Protein AF-A0A1M3MU12-F1 (afdb_monomer_lite)

Foldseek 3Di:
DVVLLVLLVLLLLLLVLLLCVLPPPDPDDDDPVSVVSVVCNVVSLVVNQVLLPDDDDDDPLQNQLSPLSSVLSVLLVVLVVQLVVCPPPDSVSNNVSSVSSVVSSVVSVVCSVSND

pLDDT: mean 92.7, std 4.64, range [74.19, 97.62]

Structure (mmCIF, N/CA/C/O backbone):
data_AF-A0A1M3MU12-F1
#
_entry.id   AF-A0A1M3MU12-F1
#
loop_
_atom_site.group_PDB
_atom_site.id
_atom_site.type_symbol
_atom_site.label_atom_id
_atom_site.label_alt_id
_atom_site.label_comp_id
_atom_site.label_asym_id
_atom_site.label_entity_id
_atom_site.label_seq_id
_atom_site.pdbx_PDB_ins_code
_atom_site.Cartn_x
_atom_site.Cartn_y
_atom_site.Cartn_z
_atom_site.occupancy
_atom_site.B_iso_or_equiv
_atom_site.auth_seq_id
_atom_site.auth_comp_id
_atom_site.auth_asym_id
_atom_site.auth_atom_id
_atom_site.pdbx_PDB_model_num
ATOM 1 N N . MET A 1 1 ? 10.299 -7.559 -12.974 1.00 79.62 1 MET A N 1
ATOM 2 C CA . MET A 1 1 ? 9.293 -6.499 -13.199 1.00 79.62 1 MET A CA 1
ATOM 3 C C . MET A 1 1 ? 7.876 -6.961 -12.859 1.00 79.62 1 MET A C 1
ATOM 5 O O . MET A 1 1 ? 7.361 -6.483 -11.862 1.00 79.62 1 MET A O 1
ATOM 9 N N . ALA A 1 2 ? 7.276 -7.921 -13.580 1.00 88.19 2 ALA A N 1
ATOM 10 C CA . ALA A 1 2 ? 5.889 -8.363 -13.333 1.00 88.19 2 ALA A CA 1
ATOM 11 C C . ALA A 1 2 ? 5.613 -8.842 -11.891 1.00 88.19 2 ALA A C 1
ATOM 13 O O . ALA A 1 2 ? 4.583 -8.506 -11.316 1.00 88.19 2 ALA A O 1
ATOM 14 N N . ALA A 1 3 ? 6.555 -9.575 -11.284 1.00 92.62 3 ALA A N 1
ATOM 15 C CA . ALA A 1 3 ? 6.436 -10.024 -9.896 1.00 92.62 3 ALA A CA 1
ATOM 16 C C . ALA A 1 3 ? 6.405 -8.856 -8.896 1.00 92.62 3 ALA A C 1
ATOM 18 O O . ALA A 1 3 ? 5.516 -8.809 -8.052 1.00 92.62 3 ALA A O 1
ATOM 19 N N . PHE A 1 4 ? 7.326 -7.891 -9.023 1.00 94.62 4 PHE A N 1
ATOM 20 C CA . PHE A 1 4 ? 7.342 -6.719 -8.145 1.00 94.62 4 PHE A CA 1
ATOM 21 C C . PHE A 1 4 ? 6.079 -5.877 -8.344 1.00 94.62 4 PHE A C 1
ATOM 23 O O . PHE A 1 4 ? 5.424 -5.531 -7.369 1.00 94.62 4 PHE A O 1
ATOM 30 N N . ARG A 1 5 ? 5.654 -5.657 -9.593 1.00 94.56 5 ARG A N 1
ATOM 31 C CA . ARG A 1 5 ? 4.402 -4.945 -9.870 1.00 94.56 5 ARG A CA 1
ATOM 32 C C . ARG A 1 5 ? 3.216 -5.586 -9.168 1.00 94.56 5 ARG A C 1
ATOM 34 O O . ARG A 1 5 ? 2.480 -4.891 -8.489 1.00 94.56 5 ARG A O 1
ATOM 41 N N . LYS A 1 6 ? 3.060 -6.906 -9.295 1.00 95.50 6 LYS A N 1
ATOM 42 C CA . LYS A 1 6 ? 1.980 -7.640 -8.630 1.00 95.50 6 LYS A CA 1
ATOM 43 C C . LYS A 1 6 ? 2.010 -7.422 -7.116 1.00 95.50 6 LYS A C 1
ATOM 45 O O . LYS A 1 6 ? 0.977 -7.132 -6.528 1.00 95.50 6 LYS A O 1
ATOM 50 N N . VAL A 1 7 ? 3.189 -7.530 -6.504 1.00 96.44 7 VAL A N 1
ATOM 51 C CA . VAL A 1 7 ? 3.363 -7.320 -5.059 1.00 96.44 7 VAL A CA 1
ATOM 52 C C . VAL A 1 7 ? 3.040 -5.881 -4.652 1.00 96.44 7 VAL A C 1
ATOM 54 O O . VAL A 1 7 ? 2.357 -5.680 -3.653 1.00 96.44 7 VAL A O 1
ATOM 57 N N . LEU A 1 8 ? 3.475 -4.888 -5.430 1.00 96.25 8 LEU A N 1
ATOM 58 C CA . LEU A 1 8 ? 3.176 -3.481 -5.174 1.00 96.25 8 LEU A CA 1
ATOM 59 C C . LEU A 1 8 ? 1.679 -3.180 -5.330 1.00 96.25 8 LEU A C 1
ATOM 61 O O . LEU A 1 8 ? 1.112 -2.493 -4.489 1.00 96.25 8 LEU A O 1
ATOM 65 N N . THR A 1 9 ? 1.014 -3.737 -6.344 1.00 96.31 9 THR A N 1
ATOM 66 C CA . THR A 1 9 ? -0.445 -3.630 -6.496 1.00 96.31 9 THR A CA 1
ATOM 67 C C . THR A 1 9 ? -1.169 -4.224 -5.288 1.00 96.31 9 THR A C 1
ATOM 69 O O . THR A 1 9 ? -2.036 -3.565 -4.725 1.00 96.31 9 THR A O 1
ATOM 72 N N . SER A 1 10 ? -0.771 -5.412 -4.825 1.00 96.81 10 SER A N 1
ATOM 73 C CA . SER A 1 10 ? -1.362 -6.023 -3.626 1.00 96.81 10 SER A CA 1
ATOM 74 C C . SER A 1 10 ? -1.105 -5.212 -2.350 1.00 96.81 10 SER A C 1
ATOM 76 O O . SER A 1 10 ? -1.974 -5.144 -1.484 1.00 96.81 10 SER A O 1
ATOM 78 N N . LEU A 1 11 ? 0.055 -4.556 -2.230 1.00 97.56 11 LEU A N 1
ATOM 79 C CA . LEU A 1 11 ? 0.320 -3.619 -1.135 1.00 97.56 11 LEU A CA 1
ATOM 80 C C . LEU A 1 11 ? -0.633 -2.417 -1.185 1.00 97.56 11 LEU A C 1
ATOM 82 O O . LEU A 1 11 ? -1.238 -2.084 -0.168 1.00 97.56 11 LEU A O 1
ATOM 86 N N . VAL A 1 12 ? -0.790 -1.796 -2.357 1.00 97.12 12 VAL A N 1
ATOM 87 C CA . VAL A 1 12 ? -1.711 -0.666 -2.562 1.00 97.12 12 VAL A CA 1
ATOM 88 C C . VAL A 1 12 ? -3.146 -1.057 -2.196 1.00 97.12 12 VAL A C 1
ATOM 90 O O . VAL A 1 12 ? -3.809 -0.319 -1.474 1.00 97.12 12 VAL A O 1
ATOM 93 N N . GLU A 1 13 ? -3.610 -2.229 -2.632 1.00 96.44 13 GLU A N 1
ATOM 94 C CA . GLU A 1 13 ? -4.944 -2.750 -2.301 1.00 96.44 13 GLU A CA 1
ATOM 95 C C . GLU A 1 13 ? -5.131 -2.973 -0.794 1.00 96.44 13 GLU A C 1
ATOM 97 O O . GLU A 1 13 ? -6.174 -2.623 -0.241 1.00 96.44 13 GLU A O 1
ATOM 102 N N . SER A 1 14 ? -4.129 -3.529 -0.108 1.00 97.25 14 SER A N 1
ATOM 103 C CA . SER A 1 14 ? -4.188 -3.723 1.344 1.00 97.25 14 SER A CA 1
ATOM 104 C C . SER A 1 14 ? -4.185 -2.411 2.121 1.00 97.25 14 SER A C 1
ATOM 106 O O . SER A 1 14 ? -4.910 -2.303 3.106 1.00 97.25 14 SER A O 1
ATOM 108 N N . LEU A 1 15 ? -3.403 -1.417 1.691 1.00 97.06 15 LEU A N 1
ATOM 109 C CA . LEU A 1 15 ? -3.376 -0.095 2.322 1.00 97.06 15 LEU A CA 1
ATOM 110 C C . LEU A 1 15 ? -4.706 0.643 2.143 1.00 97.06 15 LEU A C 1
ATOM 112 O O . LEU A 1 15 ? -5.250 1.162 3.117 1.00 97.06 15 LEU A O 1
ATOM 116 N N . ASP A 1 16 ? -5.264 0.619 0.931 1.00 95.94 16 ASP A N 1
ATOM 117 C CA . ASP A 1 16 ? -6.588 1.175 0.625 1.00 95.94 16 ASP A CA 1
ATOM 118 C C . ASP A 1 16 ? -7.668 0.509 1.494 1.00 95.94 16 ASP A C 1
ATOM 120 O O . ASP A 1 16 ? -8.485 1.184 2.126 1.00 95.94 16 ASP A O 1
ATOM 124 N N . ALA A 1 17 ? -7.606 -0.820 1.634 1.00 95.88 17 ALA A N 1
ATOM 125 C CA . ALA A 1 17 ? -8.495 -1.561 2.519 1.00 95.88 17 ALA A CA 1
ATOM 126 C C . ALA A 1 17 ? -8.348 -1.1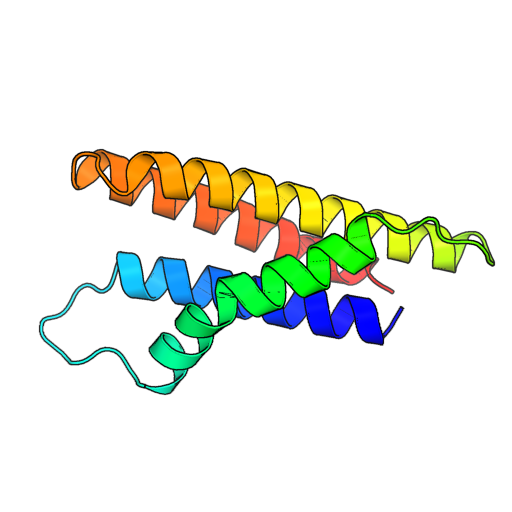49 3.992 1.00 95.88 17 ALA A C 1
ATOM 128 O O . ALA A 1 17 ? -9.355 -0.964 4.675 1.00 95.88 17 ALA A O 1
ATOM 129 N N . THR A 1 18 ? -7.119 -0.961 4.482 1.00 94.88 18 THR A N 1
ATOM 130 C CA . THR A 1 18 ? -6.858 -0.498 5.853 1.00 94.88 18 THR A CA 1
ATOM 131 C C . THR A 1 18 ? -7.438 0.889 6.113 1.00 94.88 18 THR A C 1
ATOM 133 O O . THR A 1 18 ? -8.087 1.077 7.141 1.00 94.88 18 THR A O 1
ATOM 136 N N . VAL A 1 19 ? -7.272 1.840 5.188 1.00 94.19 19 VAL A N 1
ATOM 137 C CA . VAL A 1 19 ? -7.856 3.187 5.316 1.00 94.19 19 VAL A CA 1
ATOM 138 C C . VAL A 1 19 ? -9.385 3.120 5.344 1.00 94.19 19 VAL A C 1
ATOM 140 O O . VAL A 1 19 ? -10.019 3.766 6.180 1.00 94.19 19 VAL A O 1
ATOM 143 N N . ARG A 1 20 ? -9.994 2.302 4.476 1.00 92.88 20 ARG A N 1
ATOM 144 C CA . ARG A 1 20 ? -11.456 2.128 4.430 1.00 92.88 20 ARG A CA 1
ATOM 145 C C . ARG A 1 20 ? -12.022 1.481 5.690 1.00 92.88 20 ARG A C 1
ATOM 147 O O . ARG A 1 20 ? -13.069 1.912 6.159 1.00 92.88 20 ARG A O 1
ATOM 154 N N . VAL A 1 21 ? -11.333 0.481 6.242 1.00 91.31 21 VAL A N 1
ATOM 155 C CA . VAL A 1 21 ? -11.686 -0.156 7.523 1.00 91.31 21 VAL A CA 1
ATOM 156 C C . VAL A 1 21 ? -11.597 0.859 8.663 1.00 91.31 21 VAL A C 1
ATOM 158 O O . VAL A 1 21 ? -12.527 0.975 9.453 1.00 91.31 21 VAL A O 1
ATOM 161 N N . ALA A 1 22 ? -10.513 1.637 8.724 1.00 88.38 22 ALA A N 1
ATOM 162 C CA . ALA A 1 22 ? -10.304 2.633 9.775 1.00 88.38 22 ALA A CA 1
ATOM 163 C C . ALA A 1 22 ? -11.350 3.759 9.757 1.00 88.38 22 ALA A C 1
ATOM 165 O O . ALA A 1 22 ? -11.681 4.321 10.798 1.00 88.38 22 ALA A O 1
ATOM 166 N N . ARG A 1 23 ? -11.877 4.086 8.572 1.00 88.44 23 ARG A N 1
ATOM 167 C CA . ARG A 1 23 ? -12.870 5.148 8.358 1.00 88.44 23 ARG A CA 1
ATOM 168 C C . ARG A 1 23 ? -14.292 4.615 8.166 1.00 88.44 23 ARG A C 1
ATOM 170 O O . ARG A 1 23 ? -15.140 5.350 7.659 1.00 88.44 23 ARG A O 1
ATOM 177 N N . TRP A 1 24 ? -14.555 3.355 8.515 1.00 90.12 24 TRP A N 1
ATOM 178 C CA . TRP A 1 24 ? -15.841 2.713 8.251 1.00 90.12 24 TRP A CA 1
ATOM 179 C C . TRP A 1 24 ? -16.991 3.472 8.945 1.00 90.12 24 TRP A C 1
ATOM 181 O O . TRP A 1 24 ? -16.999 3.574 10.172 1.00 90.12 24 TRP A O 1
ATOM 191 N N . PRO A 1 25 ? -17.958 4.037 8.194 1.00 80.25 25 PRO A N 1
ATOM 192 C CA . PRO A 1 25 ? -18.889 5.031 8.733 1.00 80.25 25 PRO A CA 1
ATOM 193 C C . PRO A 1 25 ? -20.152 4.435 9.378 1.00 80.25 25 PRO A C 1
ATOM 195 O O . PRO A 1 25 ? -21.026 5.191 9.798 1.00 80.25 25 PRO A O 1
ATOM 198 N N . GLY A 1 26 ? -20.300 3.106 9.410 1.00 79.31 26 GLY A N 1
ATOM 199 C CA . GLY A 1 26 ? -21.573 2.453 9.714 1.00 79.31 26 GLY A CA 1
ATOM 200 C C . GLY A 1 26 ? -21.513 1.413 10.837 1.00 79.31 26 GLY A C 1
ATOM 201 O O . GLY A 1 26 ? -20.451 0.863 11.116 1.00 79.31 26 GLY A O 1
ATOM 202 N N . PRO A 1 27 ? -22.670 1.089 11.446 1.00 78.06 27 PRO A N 1
ATOM 203 C CA . PRO A 1 27 ? -22.809 -0.029 12.383 1.00 78.06 27 PRO A CA 1
ATOM 204 C C . PRO A 1 27 ? -22.818 -1.397 11.677 1.00 78.06 27 PRO A C 1
ATOM 206 O O . PRO A 1 27 ? -22.861 -2.435 12.335 1.00 78.06 27 PRO A O 1
ATOM 209 N N . GLU A 1 28 ? -22.841 -1.404 10.342 1.00 86.56 28 GLU A N 1
ATOM 210 C CA . GLU A 1 28 ? -22.805 -2.608 9.521 1.00 86.56 28 GLU A CA 1
ATOM 211 C C . GLU A 1 28 ? -21.454 -3.311 9.634 1.00 86.56 28 GLU A C 1
ATOM 213 O O . GLU A 1 28 ? -20.407 -2.666 9.735 1.00 86.56 28 GLU A O 1
ATOM 218 N N . ALA A 1 29 ? -21.482 -4.643 9.566 1.00 87.06 29 ALA A N 1
ATOM 219 C CA . ALA A 1 29 ? -20.266 -5.438 9.525 1.00 87.06 29 ALA A CA 1
ATOM 220 C C . ALA A 1 29 ? -19.413 -5.044 8.312 1.00 87.06 29 ALA A C 1
ATOM 222 O O . ALA A 1 29 ? -19.920 -4.881 7.199 1.00 87.06 29 ALA A O 1
ATOM 223 N N . ILE A 1 30 ? -18.107 -4.919 8.531 1.00 89.69 30 ILE A N 1
ATOM 224 C CA . ILE A 1 30 ? -17.163 -4.626 7.460 1.00 89.69 30 ILE A CA 1
ATOM 225 C C . ILE A 1 30 ? -17.150 -5.825 6.494 1.00 89.69 30 ILE A C 1
ATOM 227 O O . ILE A 1 30 ? -17.118 -6.975 6.938 1.00 89.69 30 ILE A O 1
ATOM 231 N N . PRO A 1 31 ? -17.192 -5.609 5.166 1.00 90.75 31 PRO A N 1
ATOM 232 C CA . PRO A 1 31 ? -17.180 -6.707 4.211 1.00 90.75 31 PRO A CA 1
ATOM 233 C C . PRO A 1 31 ? -15.943 -7.595 4.388 1.00 90.75 31 PRO A C 1
ATOM 235 O O . PRO A 1 31 ? -14.815 -7.108 4.327 1.00 90.75 31 PRO A O 1
ATOM 238 N N . ALA A 1 32 ? -16.145 -8.912 4.497 1.00 90.44 32 ALA A N 1
ATOM 239 C CA . ALA A 1 32 ? -15.056 -9.875 4.678 1.00 90.44 32 ALA A CA 1
ATOM 240 C C . ALA A 1 32 ? -13.907 -9.740 3.649 1.00 90.44 32 ALA A C 1
ATOM 242 O O . ALA A 1 32 ? -12.748 -9.868 4.040 1.00 90.44 32 ALA A O 1
ATOM 243 N N . PRO A 1 33 ? -14.145 -9.443 2.351 1.00 91.19 33 PRO A N 1
ATOM 244 C CA . PRO A 1 33 ? -13.048 -9.188 1.414 1.00 91.19 33 PRO A CA 1
ATOM 245 C C . PRO A 1 33 ? -12.177 -7.986 1.802 1.00 91.19 33 PRO A C 1
ATOM 247 O O . PRO A 1 33 ? -10.963 -8.034 1.622 1.00 91.19 33 PRO A O 1
ATOM 250 N N . LEU A 1 34 ? -12.781 -6.929 2.350 1.00 91.44 34 LEU A N 1
ATOM 251 C CA . LEU A 1 34 ? -12.079 -5.719 2.771 1.00 91.44 34 LEU A CA 1
ATOM 252 C C . LEU A 1 34 ? -11.233 -5.990 4.020 1.00 91.44 34 LEU A C 1
ATOM 254 O O . LEU A 1 34 ? -10.047 -5.664 4.041 1.00 91.44 34 LEU A O 1
ATOM 258 N N . GLU A 1 35 ? -11.813 -6.663 5.016 1.00 92.31 35 GLU A N 1
ATOM 259 C CA . GLU A 1 35 ? -11.088 -7.098 6.216 1.00 92.31 35 GLU A CA 1
ATOM 260 C C . GLU A 1 35 ? -9.918 -8.023 5.867 1.00 92.31 35 GLU A C 1
ATOM 262 O O . GLU A 1 35 ? -8.802 -7.816 6.340 1.00 92.31 35 GLU A O 1
ATOM 267 N N . ASN A 1 36 ? -10.137 -9.000 4.981 1.00 92.94 36 ASN A N 1
ATOM 268 C CA . ASN A 1 36 ? -9.094 -9.925 4.539 1.00 92.94 36 ASN A CA 1
ATOM 269 C C . ASN A 1 36 ? -7.942 -9.206 3.823 1.00 92.94 36 ASN A C 1
ATOM 271 O O . ASN A 1 36 ? -6.778 -9.559 4.023 1.00 92.94 36 ASN A O 1
ATOM 275 N N . SER A 1 37 ? -8.245 -8.206 2.992 1.00 93.12 37 SER A N 1
ATOM 276 C CA . SER A 1 37 ? -7.218 -7.400 2.325 1.00 93.12 37 SER A CA 1
ATOM 277 C C . SER 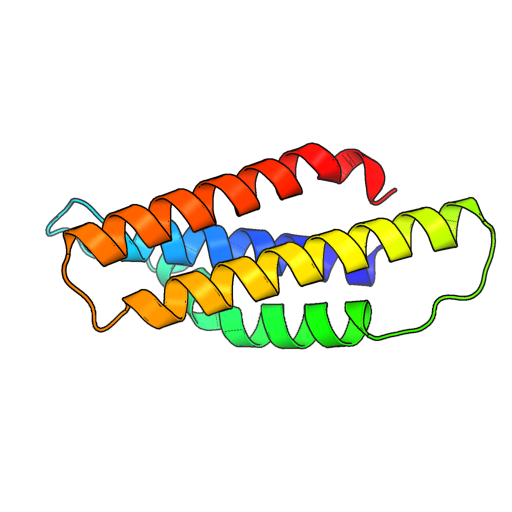A 1 37 ? -6.430 -6.550 3.320 1.00 93.12 37 SER A C 1
ATOM 279 O O . SER A 1 37 ? -5.200 -6.527 3.243 1.00 93.12 37 SER A O 1
ATOM 281 N N . ALA A 1 38 ? -7.098 -5.918 4.288 1.00 94.25 38 ALA A N 1
ATOM 282 C CA . ALA A 1 38 ? -6.433 -5.157 5.347 1.00 94.25 38 ALA A CA 1
ATOM 283 C C . ALA A 1 38 ? -5.564 -6.060 6.245 1.00 94.25 38 ALA A C 1
ATOM 285 O O . ALA A 1 38 ? -4.441 -5.696 6.594 1.00 94.25 38 ALA A O 1
ATOM 286 N N . ALA A 1 39 ? -6.028 -7.273 6.561 1.00 94.94 39 ALA A N 1
ATOM 287 C CA . ALA A 1 39 ? -5.297 -8.238 7.383 1.00 94.94 39 ALA A CA 1
ATOM 288 C C . ALA A 1 39 ? -3.970 -8.696 6.747 1.00 94.94 39 ALA A C 1
ATOM 290 O O . ALA A 1 39 ? -3.013 -9.002 7.458 1.00 94.94 39 ALA A O 1
ATOM 291 N N . LYS A 1 40 ? -3.881 -8.701 5.410 1.00 96.06 40 LYS A N 1
ATOM 292 C CA . LYS A 1 40 ? -2.664 -9.065 4.660 1.00 96.06 40 LYS A CA 1
ATOM 293 C C . LYS A 1 40 ? -1.652 -7.931 4.516 1.00 96.06 40 LYS A C 1
ATOM 295 O O . LYS A 1 40 ? -0.584 -8.143 3.940 1.00 96.06 40 LYS A O 1
ATOM 300 N N . LEU A 1 41 ? -1.940 -6.742 5.048 1.00 96.19 41 LEU A N 1
ATOM 301 C CA . LEU A 1 41 ? -1.103 -5.562 4.849 1.00 96.19 41 LEU A CA 1
ATOM 302 C C . LEU A 1 41 ? 0.367 -5.800 5.215 1.00 96.19 41 LEU A C 1
ATOM 304 O O . LEU A 1 41 ? 1.250 -5.519 4.409 1.00 96.19 41 LEU A O 1
ATOM 308 N N . LEU A 1 42 ? 0.647 -6.355 6.396 1.00 95.94 42 LEU A N 1
ATOM 309 C CA . LEU A 1 42 ? 2.029 -6.569 6.840 1.00 95.94 42 LEU A CA 1
ATOM 310 C C . LEU A 1 42 ? 2.777 -7.590 5.967 1.00 95.94 42 LEU A C 1
ATOM 312 O O . LEU A 1 42 ? 3.980 -7.447 5.745 1.00 95.94 42 LEU A O 1
ATOM 316 N N . GLU A 1 43 ? 2.075 -8.592 5.434 1.00 96.94 43 GLU A N 1
ATOM 317 C CA . GLU A 1 43 ? 2.644 -9.576 4.508 1.00 96.94 43 GLU A CA 1
ATOM 318 C C . GLU A 1 43 ? 3.014 -8.926 3.168 1.00 96.94 43 GLU A C 1
ATOM 320 O O . GLU A 1 43 ? 4.133 -9.108 2.667 1.00 96.94 43 GLU A O 1
ATOM 325 N N . HIS A 1 44 ? 2.097 -8.142 2.596 1.00 97.50 44 HIS A N 1
ATOM 326 C CA . HIS A 1 44 ? 2.331 -7.434 1.340 1.00 97.50 44 HIS A CA 1
ATOM 327 C C . HIS A 1 44 ? 3.418 -6.366 1.491 1.00 97.50 44 HIS A C 1
ATOM 329 O O . HIS A 1 44 ? 4.302 -6.284 0.638 1.00 97.50 44 HIS A O 1
ATOM 335 N N . LEU A 1 45 ? 3.424 -5.624 2.602 1.00 96.56 45 LEU A N 1
ATOM 336 C CA . LEU A 1 45 ? 4.441 -4.620 2.913 1.00 96.56 45 LEU A CA 1
ATOM 337 C C . LEU A 1 45 ? 5.822 -5.259 3.068 1.00 96.56 45 LEU A C 1
ATOM 339 O O . LEU A 1 45 ? 6.780 -4.831 2.428 1.00 96.56 45 LEU A O 1
ATOM 343 N N . GLY A 1 46 ? 5.926 -6.347 3.838 1.00 96.81 46 GLY A N 1
ATOM 344 C CA . GLY A 1 46 ? 7.177 -7.091 3.978 1.00 96.81 46 GLY A CA 1
ATOM 345 C C . GLY A 1 46 ? 7.679 -7.647 2.643 1.00 96.81 46 GLY A C 1
ATOM 346 O O . GLY A 1 46 ? 8.877 -7.614 2.363 1.00 96.81 46 GLY A O 1
ATOM 347 N N . SER A 1 47 ? 6.773 -8.128 1.791 1.00 96.75 47 SER A N 1
ATOM 348 C CA . SER A 1 47 ? 7.115 -8.617 0.453 1.00 96.75 47 SER A CA 1
ATOM 349 C C . SER A 1 47 ? 7.599 -7.501 -0.468 1.00 96.75 47 SER A C 1
ATOM 351 O O . SER A 1 47 ? 8.638 -7.661 -1.107 1.00 96.75 47 SER A O 1
ATOM 353 N N . ALA A 1 48 ? 6.899 -6.367 -0.504 1.00 96.25 48 ALA A N 1
ATOM 354 C CA . ALA A 1 48 ? 7.277 -5.209 -1.304 1.00 96.25 48 ALA A CA 1
ATOM 355 C C . ALA A 1 48 ? 8.616 -4.623 -0.838 1.00 96.25 48 ALA A C 1
ATOM 357 O O . ALA A 1 48 ? 9.486 -4.372 -1.667 1.00 96.25 48 ALA A O 1
ATOM 358 N N . ASN A 1 49 ? 8.831 -4.494 0.475 1.00 96.62 49 ASN A N 1
ATOM 359 C CA . ASN A 1 49 ? 10.079 -3.984 1.044 1.00 96.62 49 ASN A CA 1
ATOM 360 C C . ASN A 1 49 ? 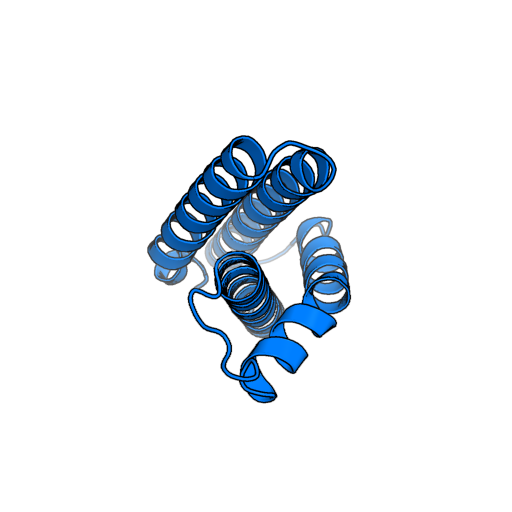11.288 -4.862 0.691 1.00 96.62 49 ASN A C 1
ATOM 362 O O . ASN A 1 49 ? 12.361 -4.331 0.409 1.00 96.62 49 ASN A O 1
ATOM 366 N N . ARG A 1 50 ? 11.125 -6.193 0.620 1.00 96.69 50 ARG A N 1
ATOM 367 C CA . ARG A 1 50 ? 12.193 -7.090 0.137 1.00 96.69 50 ARG A CA 1
ATOM 368 C C . ARG A 1 50 ? 12.575 -6.804 -1.314 1.00 96.69 50 ARG A C 1
ATOM 370 O O . ARG A 1 50 ? 13.761 -6.757 -1.616 1.00 96.69 50 ARG A O 1
ATOM 377 N N . PHE A 1 51 ? 11.598 -6.570 -2.192 1.00 95.06 51 PHE A N 1
ATOM 378 C CA . PHE A 1 51 ? 11.884 -6.123 -3.558 1.00 95.06 51 PHE A CA 1
ATOM 379 C C . PHE A 1 51 ? 12.512 -4.720 -3.561 1.00 95.06 51 PHE A C 1
ATOM 381 O O . PHE A 1 51 ? 13.496 -4.481 -4.254 1.00 95.06 51 PHE A O 1
ATOM 388 N N . ALA A 1 52 ? 11.996 -3.780 -2.773 1.00 95.19 52 ALA A N 1
ATOM 389 C CA . ALA A 1 52 ? 12.472 -2.398 -2.772 1.00 95.19 52 ALA A CA 1
ATOM 390 C C . ALA A 1 52 ? 13.910 -2.228 -2.244 1.00 95.19 52 ALA A C 1
ATOM 392 O O . ALA A 1 52 ? 14.571 -1.239 -2.576 1.00 95.19 52 ALA A O 1
ATOM 393 N N . ALA A 1 53 ? 14.379 -3.170 -1.421 1.00 93.50 53 ALA A N 1
ATOM 394 C CA . ALA A 1 53 ? 15.736 -3.213 -0.882 1.00 93.50 53 ALA A CA 1
ATOM 395 C C . ALA A 1 53 ? 16.769 -3.818 -1.849 1.00 93.50 53 ALA A C 1
ATOM 397 O O . ALA A 1 53 ? 17.970 -3.666 -1.620 1.00 93.50 53 ALA A O 1
ATOM 398 N N . ASP A 1 54 ? 16.325 -4.501 -2.905 1.00 92.50 54 ASP A N 1
ATOM 399 C CA . ASP A 1 54 ? 17.215 -5.188 -3.837 1.00 92.50 54 ASP A CA 1
ATOM 400 C C . ASP A 1 54 ? 17.910 -4.217 -4.809 1.00 92.50 54 ASP A C 1
ATOM 402 O O . ASP A 1 54 ? 17.426 -3.114 -5.098 1.00 92.50 54 ASP A O 1
ATOM 406 N N . ARG A 1 55 ? 19.061 -4.637 -5.345 1.00 90.44 55 ARG A N 1
ATOM 407 C CA . ARG A 1 55 ? 19.808 -3.892 -6.363 1.00 90.44 55 ARG A CA 1
ATOM 408 C C . ARG A 1 55 ? 19.577 -4.512 -7.734 1.00 90.44 55 ARG A C 1
ATOM 410 O O . ARG A 1 55 ? 20.076 -5.586 -8.050 1.00 90.44 55 ARG A O 1
ATOM 417 N N . TYR A 1 56 ? 18.900 -3.767 -8.597 1.00 90.75 56 TYR A N 1
ATOM 418 C CA . TYR A 1 56 ? 18.565 -4.233 -9.937 1.00 90.75 56 TYR A CA 1
ATOM 419 C C . TYR A 1 56 ? 19.699 -4.022 -10.943 1.00 90.75 56 TYR A C 1
ATOM 421 O O . TYR A 1 56 ? 20.304 -2.952 -11.013 1.00 90.75 56 TYR A O 1
ATOM 429 N N . LEU A 1 57 ? 19.946 -5.047 -11.760 1.00 90.31 57 LEU A N 1
ATOM 430 C CA . LEU A 1 57 ? 20.864 -5.033 -12.899 1.00 90.31 57 LEU A CA 1
ATOM 431 C C . LEU A 1 57 ? 20.086 -5.406 -14.167 1.00 90.31 57 LEU A C 1
ATOM 433 O O . LEU A 1 57 ? 19.177 -6.234 -14.116 1.00 90.31 57 LEU A O 1
ATOM 437 N N . GLY A 1 58 ? 20.430 -4.807 -15.306 1.00 90.19 58 GLY A N 1
ATOM 438 C CA . GLY A 1 58 ? 19.763 -5.086 -16.577 1.00 90.19 58 GLY A CA 1
ATOM 439 C C . GLY A 1 58 ? 19.784 -3.896 -17.528 1.00 90.19 58 GLY A C 1
ATOM 440 O O . GLY A 1 58 ? 20.591 -2.979 -17.375 1.00 90.19 58 GLY A O 1
ATOM 441 N N . SER A 1 59 ? 18.887 -3.910 -18.516 1.00 92.31 59 SER A N 1
ATOM 442 C CA . SER A 1 59 ? 18.747 -2.794 -19.450 1.00 92.31 59 SER A CA 1
ATOM 443 C C . SER A 1 59 ? 18.243 -1.530 -18.733 1.00 92.31 59 SER A C 1
ATOM 445 O O . SER A 1 59 ? 17.437 -1.640 -17.800 1.00 92.31 59 SER A O 1
ATOM 447 N N . PRO A 1 60 ? 18.662 -0.323 -19.165 1.00 92.69 60 PRO A N 1
ATOM 448 C CA . PRO A 1 60 ? 18.266 0.922 -18.507 1.00 92.69 60 PRO A CA 1
ATOM 449 C C . PRO A 1 60 ? 16.747 1.089 -18.308 1.00 92.69 60 PRO A C 1
ATOM 451 O O . PRO A 1 60 ? 16.352 1.414 -17.189 1.00 92.69 60 PRO A O 1
ATOM 454 N N . PRO A 1 61 ? 15.871 0.785 -19.292 1.00 90.69 61 PRO A N 1
ATOM 455 C CA . PRO A 1 61 ? 14.423 0.916 -19.103 1.00 90.69 61 PRO A CA 1
ATOM 456 C C . PRO A 1 61 ? 13.869 0.002 -18.004 1.00 90.69 61 PRO A C 1
ATOM 458 O O . PRO A 1 61 ? 13.001 0.403 -17.231 1.00 90.69 61 PRO A O 1
ATOM 461 N N . VAL A 1 62 ? 14.397 -1.222 -17.893 1.00 90.50 62 VAL A N 1
ATOM 462 C CA . VAL A 1 62 ? 13.972 -2.176 -16.861 1.00 90.50 62 VAL A CA 1
ATOM 463 C C . VAL A 1 62 ? 14.409 -1.690 -15.484 1.00 90.50 62 VAL A C 1
ATOM 465 O O . VAL A 1 62 ? 13.597 -1.680 -14.562 1.00 90.50 62 VAL A O 1
ATOM 468 N N . VAL A 1 63 ? 15.660 -1.244 -15.346 1.00 93.44 63 VAL A N 1
ATOM 469 C CA . VAL A 1 63 ? 16.179 -0.707 -14.079 1.00 93.44 63 VAL A CA 1
ATOM 470 C C . VAL A 1 63 ? 15.389 0.531 -13.643 1.00 93.44 63 VAL A C 1
ATOM 472 O O . VAL A 1 63 ? 15.047 0.641 -12.468 1.00 93.44 63 VAL A O 1
ATOM 475 N N . MET A 1 64 ? 15.022 1.419 -14.573 1.00 92.81 64 MET A N 1
ATOM 476 C CA . MET A 1 64 ? 14.171 2.580 -14.279 1.00 92.81 64 MET A CA 1
ATOM 477 C C . MET A 1 64 ? 12.804 2.174 -13.712 1.00 92.81 64 MET A C 1
ATOM 479 O O . MET A 1 64 ? 12.409 2.703 -12.676 1.00 92.81 64 MET A O 1
ATOM 483 N N . CYS A 1 65 ? 12.120 1.200 -14.324 1.00 93.31 65 CYS A N 1
ATOM 484 C CA . CYS A 1 65 ? 10.827 0.711 -13.825 1.00 93.31 65 CYS A CA 1
ATOM 485 C C . CYS A 1 65 ? 10.951 0.106 -12.419 1.00 93.31 65 CYS A C 1
ATOM 487 O O . CYS A 1 65 ? 10.118 0.357 -11.549 1.00 93.31 65 CYS A O 1
ATOM 489 N N . MET A 1 66 ? 11.999 -0.692 -12.179 1.00 94.75 66 MET A N 1
ATOM 490 C CA . MET A 1 66 ? 12.220 -1.308 -10.867 1.00 94.75 66 MET A CA 1
ATOM 491 C C . MET A 1 66 ? 12.533 -0.254 -9.798 1.00 94.75 66 MET A C 1
ATOM 493 O O . MET A 1 66 ? 11.976 -0.319 -8.707 1.00 94.75 66 MET A O 1
ATOM 497 N N . ASN A 1 67 ? 13.340 0.760 -10.125 1.00 94.69 67 ASN A N 1
ATOM 498 C CA . ASN A 1 67 ? 13.622 1.875 -9.221 1.00 94.69 67 ASN A CA 1
ATOM 499 C C . ASN A 1 67 ? 12.371 2.711 -8.915 1.00 94.69 67 ASN A C 1
ATOM 501 O O . ASN A 1 67 ? 12.194 3.122 -7.770 1.00 94.69 67 ASN A O 1
ATOM 505 N N . ALA A 1 68 ? 11.491 2.924 -9.900 1.00 95.00 68 ALA A N 1
ATOM 506 C CA . ALA A 1 68 ? 10.215 3.608 -9.695 1.00 95.00 68 ALA A CA 1
ATOM 507 C C . ALA A 1 68 ? 9.315 2.835 -8.713 1.00 95.00 68 ALA A C 1
ATOM 509 O O . ALA A 1 68 ? 8.806 3.416 -7.756 1.00 95.00 68 ALA A O 1
ATOM 510 N N . MET A 1 69 ? 9.195 1.512 -8.877 1.00 96.38 69 MET A N 1
ATOM 511 C CA . MET A 1 69 ? 8.449 0.658 -7.939 1.00 96.38 69 MET A CA 1
ATOM 512 C C . MET A 1 69 ? 9.092 0.613 -6.541 1.00 96.38 69 MET A C 1
ATOM 514 O O . MET A 1 69 ? 8.379 0.622 -5.534 1.00 96.38 69 MET A O 1
ATOM 518 N N . SER A 1 70 ? 10.428 0.622 -6.446 1.00 96.75 70 SER A N 1
ATOM 519 C CA . SER A 1 70 ? 11.135 0.728 -5.161 1.00 96.75 70 SER A CA 1
ATOM 520 C C . SER A 1 70 ? 10.857 2.054 -4.459 1.00 96.75 70 SER A C 1
ATOM 522 O O . SER A 1 70 ? 10.657 2.067 -3.246 1.00 96.75 70 SER A O 1
ATOM 524 N N . ALA A 1 71 ? 10.843 3.165 -5.198 1.00 96.38 71 ALA A N 1
ATOM 525 C CA . ALA A 1 71 ? 10.523 4.479 -4.649 1.00 96.38 71 ALA A CA 1
ATOM 526 C C . ALA A 1 71 ? 9.072 4.532 -4.150 1.00 96.38 71 ALA A C 1
ATOM 528 O O . ALA A 1 71 ? 8.847 4.901 -3.000 1.00 96.38 71 ALA A O 1
ATOM 529 N N . ALA A 1 72 ? 8.119 4.063 -4.961 1.00 96.88 72 ALA A N 1
ATOM 530 C CA . ALA A 1 72 ? 6.712 3.949 -4.577 1.00 96.88 72 ALA A CA 1
ATOM 531 C C . ALA A 1 72 ? 6.525 3.121 -3.296 1.00 96.88 72 ALA A C 1
ATOM 533 O O . ALA A 1 72 ? 5.839 3.549 -2.374 1.00 96.88 72 ALA A O 1
ATOM 534 N N . THR A 1 73 ? 7.197 1.970 -3.195 1.00 97.50 73 THR A N 1
ATOM 535 C CA . THR A 1 73 ? 7.136 1.120 -1.994 1.00 97.50 73 THR A CA 1
ATOM 536 C C . THR A 1 73 ? 7.619 1.860 -0.745 1.00 97.50 73 THR A C 1
ATOM 538 O O . THR A 1 73 ? 6.971 1.790 0.293 1.00 97.50 73 THR A O 1
ATOM 541 N N . LYS A 1 74 ? 8.734 2.597 -0.841 1.00 97.12 74 LYS A N 1
ATOM 542 C CA . LYS A 1 74 ? 9.297 3.352 0.291 1.00 97.12 74 LYS A CA 1
ATOM 543 C C . LYS A 1 74 ? 8.386 4.489 0.748 1.00 97.12 74 LYS A C 1
ATOM 545 O O . LYS A 1 74 ? 8.293 4.732 1.946 1.00 97.12 74 LYS A O 1
ATOM 550 N N . VAL A 1 75 ? 7.723 5.166 -0.191 1.00 97.38 75 VAL A N 1
ATOM 551 C CA . VAL A 1 75 ? 6.724 6.201 0.120 1.00 97.38 75 VAL A CA 1
ATOM 552 C C . VAL 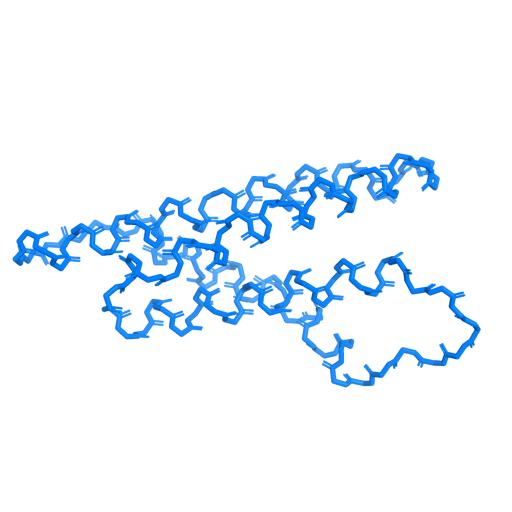A 1 75 ? 5.561 5.590 0.902 1.00 97.38 75 VAL A C 1
ATOM 554 O O . VAL A 1 75 ? 5.233 6.079 1.980 1.00 97.38 75 VAL A O 1
ATOM 557 N N . LEU A 1 76 ? 5.007 4.472 0.422 1.00 97.62 76 LEU A N 1
ATOM 558 C CA . LEU A 1 76 ? 3.904 3.781 1.097 1.00 97.62 76 LEU A CA 1
ATOM 559 C C . LEU A 1 76 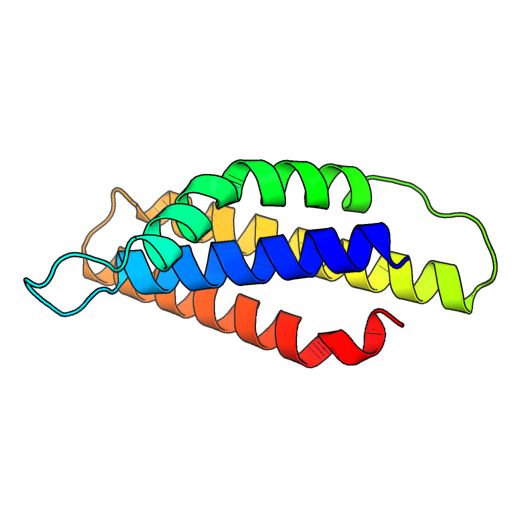? 4.291 3.247 2.483 1.00 97.62 76 LEU A C 1
ATOM 561 O O . LEU A 1 76 ? 3.500 3.348 3.418 1.00 97.62 76 LEU A O 1
ATOM 565 N N . ASP A 1 77 ? 5.497 2.693 2.632 1.00 97.38 77 ASP A N 1
ATOM 566 C CA . ASP A 1 77 ? 6.010 2.216 3.921 1.00 97.38 77 ASP A CA 1
ATOM 567 C C . ASP A 1 77 ? 6.123 3.361 4.935 1.00 97.38 77 ASP A C 1
ATOM 569 O O . ASP A 1 77 ? 5.609 3.254 6.049 1.00 97.38 77 ASP A O 1
ATOM 573 N N . ALA A 1 78 ? 6.709 4.491 4.529 1.00 97.00 78 ALA A N 1
ATOM 574 C CA . ALA A 1 78 ? 6.831 5.670 5.379 1.00 97.00 78 ALA A CA 1
ATOM 575 C C . ALA A 1 78 ? 5.460 6.247 5.772 1.00 97.00 78 ALA A C 1
ATOM 577 O O . ALA A 1 78 ? 5.231 6.518 6.952 1.00 97.00 78 ALA A O 1
ATOM 578 N N . ALA A 1 79 ? 4.539 6.373 4.812 1.00 96.56 79 ALA A N 1
ATOM 579 C CA . ALA A 1 79 ? 3.178 6.848 5.057 1.00 96.56 79 ALA A CA 1
ATOM 580 C C . ALA A 1 79 ? 2.427 5.929 6.032 1.00 96.56 79 ALA A C 1
ATOM 582 O O . ALA A 1 79 ? 1.768 6.394 6.963 1.00 96.56 79 ALA A O 1
ATOM 583 N N . TYR A 1 80 ? 2.572 4.610 5.877 1.00 96.56 80 TYR A N 1
ATOM 584 C CA . TYR A 1 80 ? 1.964 3.649 6.791 1.00 96.56 80 TYR A CA 1
ATOM 585 C C . TYR A 1 80 ? 2.579 3.700 8.196 1.00 96.56 80 TYR A C 1
ATOM 587 O O . TYR A 1 80 ? 1.856 3.611 9.190 1.00 96.56 80 TYR A O 1
ATOM 595 N N . VAL A 1 81 ? 3.901 3.856 8.309 1.00 96.06 81 VAL A N 1
ATOM 596 C CA . VAL A 1 81 ? 4.572 4.042 9.604 1.00 96.06 81 VAL A CA 1
ATOM 597 C C . VAL A 1 81 ? 4.062 5.298 10.301 1.00 96.06 81 VAL A C 1
ATOM 599 O O . VAL A 1 81 ? 3.810 5.243 11.505 1.00 96.06 81 VAL A O 1
ATOM 602 N N . GLU A 1 82 ? 3.877 6.395 9.567 1.00 94.44 82 GLU A N 1
ATOM 603 C CA . GLU A 1 82 ? 3.319 7.624 10.126 1.00 94.44 82 GLU A CA 1
ATOM 604 C C . GLU A 1 82 ? 1.875 7.410 10.587 1.00 94.44 82 GLU A C 1
ATOM 606 O O . GLU A 1 82 ? 1.581 7.640 11.757 1.00 94.44 82 GLU A O 1
ATOM 611 N N . TYR A 1 83 ? 1.013 6.825 9.750 1.00 94.44 83 TYR A N 1
ATOM 612 C CA . TYR A 1 83 ? -0.347 6.436 10.139 1.00 94.44 83 TYR A CA 1
ATOM 613 C C . TYR A 1 83 ? -0.379 5.614 11.436 1.00 94.44 83 TYR A C 1
ATOM 615 O O . TYR A 1 83 ? -1.169 5.882 12.345 1.00 94.44 83 TYR A O 1
ATOM 623 N N . ARG A 1 84 ? 0.528 4.640 11.572 1.00 94.06 84 ARG A N 1
ATOM 624 C CA . ARG A 1 84 ? 0.612 3.792 12.767 1.00 94.06 84 ARG A CA 1
ATOM 625 C C . ARG A 1 84 ? 0.950 4.552 14.046 1.00 94.06 84 ARG A C 1
ATOM 627 O O . ARG A 1 84 ? 0.542 4.097 15.114 1.00 94.06 84 ARG A O 1
ATOM 634 N N . ARG A 1 85 ? 1.686 5.665 13.969 1.00 92.75 85 ARG A N 1
ATOM 635 C CA . ARG A 1 85 ? 2.021 6.486 15.148 1.00 92.75 85 ARG A CA 1
ATOM 636 C C . ARG A 1 85 ? 0.780 7.122 15.767 1.00 92.75 85 ARG A C 1
ATOM 638 O O . ARG A 1 85 ? 0.746 7.307 16.978 1.00 92.75 85 ARG A O 1
ATOM 645 N N . HIS A 1 86 ? -0.249 7.357 14.957 1.00 91.00 86 HIS A N 1
ATOM 646 C CA . HIS A 1 86 ? -1.496 8.004 15.369 1.00 91.00 86 HIS A CA 1
ATOM 647 C C . HIS A 1 86 ? -2.599 7.016 15.778 1.00 91.00 86 HIS A C 1
ATOM 649 O O . HIS A 1 86 ? -3.666 7.442 16.203 1.00 91.00 86 HIS A O 1
ATOM 655 N N . LEU A 1 87 ? -2.350 5.697 15.733 1.00 87.69 87 LEU A N 1
ATOM 656 C CA . LEU A 1 87 ? -3.333 4.672 16.134 1.00 87.69 87 LEU A CA 1
ATOM 657 C C . LEU A 1 87 ? -3.769 4.767 17.602 1.00 87.69 87 LEU A C 1
ATOM 659 O O . LEU A 1 87 ? -4.879 4.365 17.933 1.00 87.69 87 LEU A O 1
ATOM 663 N N . ALA A 1 88 ? -2.891 5.260 18.478 1.00 85.94 88 ALA A N 1
ATOM 664 C CA . ALA A 1 88 ? -3.188 5.477 19.896 1.00 85.94 88 ALA A CA 1
ATOM 665 C C . ALA A 1 88 ? -3.608 6.927 20.209 1.00 85.94 88 ALA A C 1
ATOM 667 O O . ALA A 1 88 ? -3.776 7.270 21.379 1.00 85.94 88 ALA A O 1
ATOM 668 N N . GLY A 1 89 ? -3.720 7.778 19.184 1.00 85.62 89 GLY A N 1
ATOM 669 C CA . GLY A 1 89 ? -4.124 9.174 19.312 1.00 85.62 89 GLY A CA 1
ATOM 670 C C . GLY A 1 89 ? -5.638 9.350 19.430 1.00 85.62 89 GLY A C 1
ATOM 671 O O . GLY A 1 89 ? -6.410 8.396 19.548 1.00 85.62 89 GLY A O 1
ATOM 672 N N . SER A 1 90 ? -6.072 10.604 19.389 1.00 88.00 90 SER A N 1
ATOM 673 C CA . SER A 1 90 ? -7.483 10.971 19.305 1.00 88.00 90 SER A CA 1
ATOM 674 C C . SER A 1 90 ? -8.106 10.539 17.972 1.00 88.00 90 SER A C 1
ATOM 676 O O . SER A 1 90 ? -7.427 10.347 16.963 1.00 88.00 90 SER A O 1
ATOM 678 N N . SER A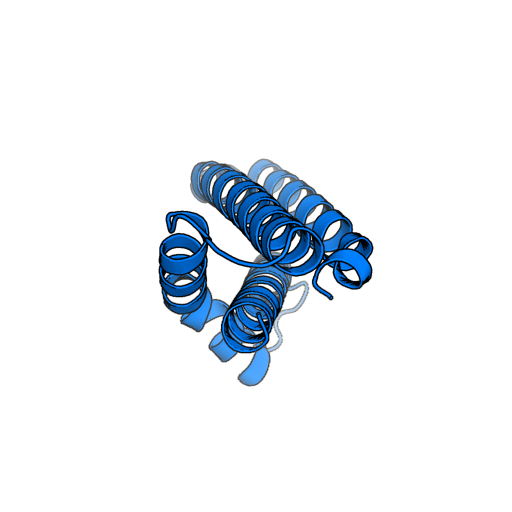 1 91 ? -9.439 10.443 17.943 1.00 84.38 91 SER A N 1
ATOM 679 C CA . SER A 1 91 ? -10.173 10.115 16.713 1.00 84.38 91 SER A CA 1
ATOM 680 C C . SER A 1 91 ? -9.914 11.115 15.578 1.00 84.38 91 SER A C 1
ATOM 682 O O . SER A 1 91 ? -9.977 10.731 14.413 1.00 84.38 91 SER A O 1
ATOM 684 N N . GLU A 1 92 ? -9.635 12.383 15.894 1.00 87.12 92 GLU A N 1
ATOM 685 C CA . GLU A 1 92 ? -9.318 13.417 14.902 1.00 87.12 92 GLU A CA 1
ATOM 686 C C . GLU A 1 92 ? -7.910 13.242 14.319 1.00 87.12 92 GLU A C 1
ATOM 688 O O . GLU A 1 92 ? -7.726 13.374 13.108 1.00 87.12 92 GLU A O 1
ATOM 693 N N . GLU A 1 93 ? -6.927 12.899 15.157 1.00 88.56 93 GLU A N 1
ATOM 694 C CA . GLU A 1 93 ? -5.557 12.594 14.722 1.00 88.56 93 GLU A CA 1
ATOM 695 C C . GLU A 1 93 ? -5.530 11.344 13.842 1.00 88.56 93 GLU A C 1
ATOM 697 O O . GLU A 1 93 ? -4.936 11.365 12.764 1.00 88.56 93 GLU A O 1
ATOM 702 N N . LEU A 1 94 ? -6.249 10.291 14.241 1.00 88.25 94 LEU A N 1
ATOM 703 C CA . LEU A 1 94 ? -6.378 9.076 13.441 1.00 88.25 94 LEU A CA 1
ATOM 704 C C . LEU A 1 94 ? -7.056 9.352 12.092 1.00 88.25 94 LEU A C 1
ATOM 706 O O . LEU A 1 94 ? -6.597 8.861 11.062 1.00 88.25 94 LEU A O 1
ATOM 710 N N . ALA A 1 95 ? -8.127 10.152 12.077 1.00 88.50 95 ALA A N 1
ATOM 711 C CA . ALA A 1 95 ? -8.817 10.514 10.841 1.00 88.50 95 ALA A CA 1
ATOM 712 C C . ALA A 1 95 ? -7.912 11.317 9.895 1.00 88.50 95 ALA A C 1
ATOM 714 O O . ALA A 1 95 ? -7.888 11.041 8.694 1.00 88.50 95 ALA A O 1
ATOM 715 N N . ARG A 1 96 ? -7.133 12.269 10.426 1.00 90.94 96 ARG A N 1
ATOM 716 C CA . ARG A 1 96 ? -6.154 13.035 9.643 1.00 90.94 96 ARG A CA 1
ATOM 717 C C . ARG A 1 96 ? -5.059 12.134 9.082 1.00 90.94 96 ARG A C 1
ATOM 719 O O . ARG A 1 96 ? -4.810 12.173 7.882 1.00 90.94 96 ARG A O 1
ATOM 726 N N . ALA A 1 97 ? -4.479 11.277 9.916 1.00 92.94 97 ALA A N 1
ATOM 727 C CA . ALA A 1 97 ? -3.445 10.341 9.496 1.00 92.94 97 ALA A CA 1
ATOM 728 C C . ALA A 1 97 ? -3.959 9.351 8.433 1.00 92.94 97 ALA A C 1
ATOM 730 O O . ALA A 1 97 ? -3.242 9.005 7.497 1.00 92.94 97 ALA A O 1
ATOM 731 N N . ALA A 1 98 ? -5.222 8.921 8.534 1.00 92.88 98 ALA A N 1
ATOM 732 C CA . ALA A 1 98 ? -5.859 8.090 7.517 1.00 92.88 98 ALA A CA 1
ATOM 733 C C . ALA A 1 98 ? -6.049 8.841 6.187 1.00 92.88 98 ALA A C 1
ATOM 735 O O . ALA A 1 98 ? -5.873 8.236 5.135 1.00 92.88 98 ALA A O 1
ATOM 736 N N . MET A 1 99 ? -6.383 10.138 6.214 1.00 93.38 99 MET A N 1
ATOM 737 C CA . MET A 1 99 ? -6.477 10.973 5.006 1.00 93.38 99 MET A CA 1
ATOM 738 C C . MET A 1 99 ? -5.114 11.211 4.349 1.00 93.38 99 MET A C 1
ATOM 740 O O . MET A 1 99 ? -5.015 11.189 3.126 1.00 93.38 99 MET A O 1
ATOM 744 N N . GLU A 1 100 ? -4.068 11.431 5.144 1.00 95.00 100 GLU A N 1
ATOM 745 C CA . GLU A 1 100 ? -2.697 11.571 4.641 1.00 95.00 100 GLU A CA 1
ATOM 746 C C . GLU A 1 100 ? -2.216 10.269 3.989 1.00 95.00 100 GLU A C 1
ATOM 748 O O . GLU A 1 100 ? -1.673 10.292 2.886 1.00 95.00 100 GLU A O 1
ATOM 753 N N . LEU A 1 101 ? -2.499 9.120 4.611 1.00 96.25 101 LEU A N 1
ATOM 754 C CA . LEU A 1 101 ? -2.209 7.818 4.015 1.00 96.25 101 LEU A CA 1
ATOM 755 C C . LEU A 1 101 ? -2.983 7.600 2.702 1.00 96.25 101 LEU A C 1
ATOM 757 O O . LEU A 1 101 ? -2.397 7.141 1.725 1.00 96.25 101 LEU A O 1
ATOM 761 N N . ASP A 1 102 ? -4.269 7.957 2.658 1.00 96.44 102 ASP A N 1
ATOM 762 C CA . ASP A 1 102 ? -5.110 7.893 1.450 1.00 96.44 102 ASP A CA 1
ATOM 763 C C . ASP A 1 102 ? -4.518 8.727 0.301 1.00 96.44 102 ASP A C 1
ATOM 765 O O . ASP A 1 102 ? -4.421 8.266 -0.837 1.00 96.44 102 ASP A O 1
ATOM 769 N N . HIS A 1 103 ? -4.028 9.930 0.617 1.00 96.56 103 HIS A N 1
ATOM 770 C CA . HIS A 1 103 ? -3.382 10.812 -0.351 1.00 96.56 103 HIS A CA 1
ATOM 771 C C . HIS A 1 103 ? -2.134 10.179 -0.981 1.00 96.56 103 HIS A C 1
ATOM 773 O O . HIS A 1 103 ? -1.976 10.208 -2.203 1.00 96.56 103 HIS A O 1
ATOM 779 N N . GLU A 1 104 ? -1.269 9.569 -0.169 1.00 97.19 104 GLU A N 1
ATOM 780 C CA . GLU A 1 104 ? -0.056 8.903 -0.659 1.00 97.19 104 GLU A CA 1
ATOM 781 C C . GLU A 1 104 ? -0.378 7.651 -1.486 1.00 97.19 104 GLU A C 1
ATOM 783 O O . GLU A 1 104 ? 0.260 7.389 -2.511 1.00 97.19 104 GLU A O 1
ATOM 788 N N . ILE A 1 105 ? -1.410 6.895 -1.096 1.00 96.81 105 ILE A N 1
ATOM 789 C CA . ILE A 1 105 ? -1.914 5.760 -1.878 1.00 96.81 105 ILE A CA 1
ATOM 790 C C . ILE A 1 105 ? -2.338 6.231 -3.276 1.00 96.81 105 ILE A C 1
ATOM 792 O O . ILE A 1 105 ? -1.944 5.623 -4.278 1.00 96.81 105 ILE A O 1
ATOM 796 N N . ASP A 1 106 ? -3.113 7.311 -3.364 1.00 96.62 106 ASP A N 1
ATOM 797 C CA . ASP A 1 106 ? -3.598 7.850 -4.635 1.00 96.62 106 ASP A CA 1
ATOM 798 C C . ASP A 1 106 ? -2.476 8.451 -5.489 1.00 96.62 106 ASP A C 1
ATOM 800 O O . ASP A 1 106 ? -2.432 8.220 -6.705 1.00 96.62 106 ASP A O 1
ATOM 804 N N . ALA A 1 107 ? -1.511 9.131 -4.865 1.00 94.69 107 ALA A N 1
ATOM 805 C CA . ALA A 1 107 ? -0.311 9.611 -5.541 1.00 94.69 107 ALA A CA 1
ATOM 806 C C . ALA A 1 107 ? 0.478 8.449 -6.167 1.00 94.69 107 ALA A C 1
ATOM 808 O O . ALA A 1 107 ? 0.852 8.503 -7.342 1.00 94.69 107 ALA A O 1
ATOM 809 N N . VAL A 1 108 ? 0.670 7.350 -5.433 1.00 95.31 108 VAL A N 1
ATOM 810 C CA . VAL A 1 108 ? 1.368 6.164 -5.943 1.00 95.31 108 VAL A CA 1
ATOM 811 C C . VAL A 1 108 ? 0.573 5.478 -7.056 1.00 95.31 108 VAL A C 1
ATOM 813 O O . VAL A 1 108 ? 1.162 5.141 -8.090 1.00 95.31 108 VAL A O 1
ATOM 816 N N . LYS A 1 109 ? -0.753 5.332 -6.920 1.00 94.25 109 LYS A N 1
ATOM 817 C CA . LYS A 1 109 ? -1.628 4.809 -7.990 1.00 94.25 109 LYS A CA 1
ATOM 818 C C . LYS A 1 109 ? -1.483 5.620 -9.285 1.00 94.25 109 LYS A C 1
ATOM 820 O O . LYS A 1 109 ? -1.400 5.025 -10.364 1.00 94.25 109 LYS A O 1
ATOM 825 N N . ALA A 1 110 ? -1.376 6.948 -9.192 1.00 93.25 110 ALA A N 1
ATOM 826 C CA . ALA A 1 110 ? -1.188 7.830 -10.348 1.00 93.25 110 ALA A CA 1
ATOM 827 C C . ALA A 1 110 ? 0.148 7.595 -11.084 1.00 93.25 110 ALA A C 1
ATOM 829 O O . ALA A 1 110 ? 0.246 7.841 -12.286 1.00 93.25 110 ALA A O 1
ATOM 830 N N . THR A 1 111 ? 1.164 7.054 -10.403 1.00 90.62 111 THR A N 1
ATOM 831 C CA . THR A 1 111 ? 2.456 6.692 -11.020 1.00 90.62 111 THR A CA 1
ATOM 832 C C . THR A 1 111 ? 2.485 5.300 -11.654 1.00 90.62 111 THR A C 1
ATOM 834 O O . THR A 1 111 ? 3.494 4.934 -12.254 1.00 90.62 111 THR A O 1
ATOM 837 N N . SER A 1 112 ? 1.403 4.518 -11.569 1.00 88.75 112 SER A N 1
ATOM 838 C CA . SER A 1 112 ? 1.395 3.100 -11.975 1.00 88.75 112 SER A CA 1
ATOM 839 C C . SER A 1 112 ? 1.796 2.841 -13.433 1.00 88.75 112 SER A C 1
ATOM 841 O O . SER A 1 112 ? 2.401 1.810 -13.729 1.00 88.75 112 SER A O 1
ATOM 843 N N . ALA A 1 113 ? 1.561 3.800 -14.334 1.00 85.62 113 ALA A N 1
ATOM 844 C CA . ALA A 1 113 ? 2.005 3.741 -15.730 1.00 85.62 113 ALA A CA 1
ATOM 845 C C . ALA A 1 113 ? 3.541 3.692 -15.893 1.00 85.62 113 ALA A C 1
ATOM 847 O O . ALA A 1 113 ? 4.046 3.278 -16.934 1.00 85.62 113 ALA A O 1
ATOM 848 N N . GLN A 1 114 ? 4.296 4.104 -14.873 1.00 85.12 114 GLN A N 1
ATOM 849 C CA . GLN A 1 114 ? 5.763 4.113 -14.870 1.00 85.12 114 GLN A CA 1
ATOM 850 C C . GLN A 1 114 ? 6.365 2.767 -14.445 1.00 85.12 114 GLN A C 1
ATOM 852 O O . GLN A 1 114 ? 7.581 2.586 -14.496 1.00 85.12 114 GLN A O 1
ATOM 857 N N . TRP A 1 115 ? 5.542 1.807 -14.013 1.00 84.56 115 TRP A N 1
ATOM 858 C CA . TRP A 1 115 ? 6.003 0.495 -13.543 1.00 84.56 115 TRP A CA 1
ATOM 859 C C . TRP A 1 115 ? 6.284 -0.487 -14.698 1.00 84.56 115 TRP A C 1
ATOM 861 O O . TRP A 1 115 ? 6.622 -1.654 -14.450 1.00 84.56 115 TRP A O 1
ATOM 871 N N . GLY A 1 116 ? 6.177 0.003 -15.941 1.00 74.19 116 GLY A N 1
ATOM 872 C CA . GLY A 1 116 ? 6.328 -0.715 -17.214 1.00 74.19 116 GLY A CA 1
ATOM 873 C C . GLY A 1 116 ? 5.076 -1.459 -17.625 1.00 74.19 116 GLY A C 1
ATOM 874 O O . GLY A 1 116 ? 4.023 -1.240 -17.007 1.00 74.19 116 GLY A O 1
#

Secondary structure (DSSP, 8-state):
-HHHHHHHHHHHHHHHHHHHHHT--SSSPPPHHHHHHHHTHHHHHHHHHHHHTS---S-HHHHHHHHHHHHHHHHHHHHHHHHHHTTTS-HHHHHHHHHHHHHHHHHHHHTGGGG-

Radius of gyration: 15.06 Å; chains: 1; bounding box: 44×23×39 Å

Sequence (116 aa):
MAAFRKVLTSLVESLDATVRVARWPGPEAIPAPLENSAAKLLEHLGSANRFAADRYLGSPPVVMCMNAMSAATKVLDAAYVEYRRHLAGSSEELARAAMELDHEIDAVKATSAQWG